Protein AF-A0A7W1S086-F1 (afdb_monomer_lite)

Radius of gyration: 61.58 Å; chains: 1; bounding box: 120×26×160 Å

Structure (mmCIF, N/CA/C/O backbone):
data_AF-A0A7W1S086-F1
#
_entry.id   AF-A0A7W1S086-F1
#
loop_
_atom_site.group_PDB
_atom_site.id
_atom_site.type_symbol
_atom_site.label_atom_id
_atom_site.label_alt_id
_atom_site.label_comp_id
_atom_site.label_asym_id
_atom_site.label_entity_id
_atom_site.label_seq_id
_atom_site.pdbx_PDB_ins_code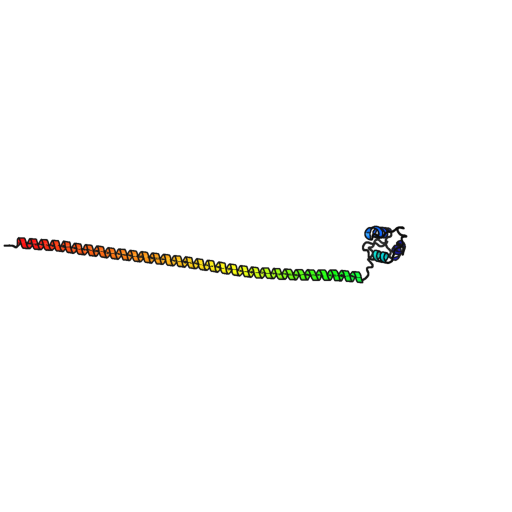
_atom_site.Cartn_x
_atom_site.Cartn_y
_atom_site.Cartn_z
_atom_site.occupancy
_atom_site.B_iso_or_equiv
_atom_site.auth_seq_id
_atom_site.auth_comp_id
_atom_site.auth_asym_id
_atom_site.auth_atom_id
_atom_site.pdbx_PDB_model_num
ATOM 1 N N . MET A 1 1 ? -48.685 -8.790 61.214 1.00 82.00 1 MET A N 1
ATOM 2 C CA . MET A 1 1 ? -48.906 -7.353 61.518 1.00 82.00 1 MET A CA 1
ATOM 3 C C . MET A 1 1 ? -49.941 -6.807 60.550 1.00 82.00 1 MET A C 1
ATOM 5 O O . MET A 1 1 ? -49.920 -7.234 59.402 1.00 82.00 1 MET A O 1
ATOM 9 N N . LYS A 1 2 ? -50.857 -5.928 60.967 1.00 87.88 2 LYS A N 1
ATOM 10 C CA . LYS A 1 2 ? -51.821 -5.326 60.023 1.00 87.88 2 LYS A CA 1
ATOM 11 C C . LYS A 1 2 ? -51.172 -4.204 59.208 1.00 87.88 2 LYS A C 1
ATOM 13 O O . LYS A 1 2 ? -50.290 -3.516 59.715 1.00 87.88 2 LYS A O 1
ATOM 18 N N . LEU A 1 3 ? -51.631 -3.975 57.976 1.00 84.19 3 LEU A N 1
ATOM 19 C CA . LEU A 1 3 ? -51.094 -2.906 57.117 1.00 84.19 3 LEU A CA 1
ATOM 20 C C . LEU A 1 3 ? -51.223 -1.512 57.764 1.00 84.19 3 LEU A C 1
ATOM 22 O O . LEU A 1 3 ? -50.289 -0.720 57.720 1.00 84.19 3 LEU A O 1
ATOM 26 N N . ILE A 1 4 ? -52.323 -1.251 58.473 1.00 85.75 4 ILE A N 1
ATOM 27 C CA . ILE A 1 4 ? -52.520 -0.011 59.241 1.00 85.75 4 ILE A CA 1
ATOM 28 C C . ILE A 1 4 ? -51.540 0.160 60.413 1.00 85.75 4 ILE A C 1
ATOM 30 O O . ILE A 1 4 ? -51.196 1.282 60.781 1.00 85.75 4 ILE A O 1
ATOM 34 N N . GLU A 1 5 ? -51.088 -0.936 61.025 1.00 86.06 5 GLU A N 1
ATOM 35 C CA . GLU A 1 5 ? -50.092 -0.891 62.103 1.00 86.06 5 GLU A CA 1
ATOM 36 C C . GLU A 1 5 ? -48.711 -0.590 61.531 1.00 86.06 5 GLU A C 1
ATOM 38 O O . GLU A 1 5 ? -47.965 0.190 62.116 1.00 86.06 5 GLU A O 1
ATOM 43 N N . LEU A 1 6 ? -48.413 -1.146 60.354 1.00 84.44 6 LEU A N 1
ATOM 44 C CA . LEU A 1 6 ? -47.196 -0.852 59.608 1.00 84.44 6 LEU A CA 1
ATOM 45 C C . LEU A 1 6 ? -47.141 0.625 59.196 1.00 84.44 6 LEU A C 1
ATOM 47 O O . LEU A 1 6 ? -46.122 1.279 59.410 1.00 84.44 6 LEU A O 1
ATOM 51 N N . ALA A 1 7 ? -48.255 1.161 58.685 1.00 84.88 7 ALA A N 1
ATOM 52 C CA . ALA A 1 7 ? -48.372 2.569 58.316 1.00 84.88 7 ALA A CA 1
ATOM 53 C C . ALA A 1 7 ? -48.065 3.494 59.500 1.00 84.88 7 ALA A C 1
ATOM 55 O O . ALA A 1 7 ? -47.265 4.415 59.389 1.00 84.88 7 ALA A O 1
ATOM 56 N N . LYS A 1 8 ? -48.633 3.194 60.673 1.00 85.75 8 LYS A N 1
ATOM 57 C CA . LYS A 1 8 ? -48.402 3.971 61.900 1.00 85.75 8 LYS A CA 1
ATOM 58 C C . LYS A 1 8 ? -46.987 3.819 62.451 1.00 85.75 8 LYS A C 1
ATOM 60 O O . LYS A 1 8 ? -46.452 4.769 63.010 1.00 85.75 8 LYS A O 1
ATOM 65 N N . GLN A 1 9 ? -46.392 2.634 62.337 1.00 85.12 9 GLN A N 1
ATOM 66 C CA . GLN A 1 9 ? -45.063 2.363 62.881 1.00 85.12 9 GLN A CA 1
ATOM 67 C C . GLN A 1 9 ? -43.950 3.061 62.092 1.00 85.12 9 GLN A C 1
ATOM 69 O O . GLN A 1 9 ? -42.964 3.493 62.688 1.00 85.12 9 GLN A O 1
ATOM 74 N N . TYR A 1 10 ? -44.102 3.159 60.772 1.00 81.62 10 TYR A N 1
ATOM 75 C CA . TYR A 1 10 ? -43.102 3.736 59.870 1.00 81.62 10 TYR A CA 1
ATOM 76 C C . TYR A 1 10 ? -43.501 5.107 59.314 1.00 81.62 10 TYR A C 1
ATOM 78 O O . TYR A 1 10 ? -42.818 5.618 58.432 1.00 81.62 10 TYR A O 1
ATOM 86 N N . ASP A 1 11 ? -44.572 5.693 59.857 1.00 85.06 11 ASP A N 1
ATOM 87 C CA . ASP A 1 11 ? -45.132 6.984 59.448 1.00 85.06 11 ASP A CA 1
ATOM 88 C C . ASP A 1 11 ? -45.426 7.063 57.941 1.00 85.06 11 ASP A C 1
ATOM 90 O O . ASP A 1 11 ? -45.148 8.069 57.302 1.00 85.06 11 ASP A O 1
ATOM 94 N N . LEU A 1 12 ? -45.952 5.982 57.360 1.00 85.56 12 LEU A N 1
ATOM 95 C CA . LEU A 1 12 ? -46.244 5.877 55.927 1.00 85.56 12 LEU A CA 1
ATOM 96 C C . LEU A 1 12 ? -47.626 6.443 55.605 1.00 85.56 12 LEU A C 1
ATOM 98 O O . LEU A 1 12 ? -48.571 6.275 56.382 1.00 85.56 12 LEU A O 1
ATOM 102 N N . GLU A 1 13 ? -47.758 7.049 54.428 1.00 86.00 13 GLU A N 1
ATOM 103 C CA . GLU A 1 13 ? -49.037 7.543 53.935 1.00 86.00 13 GLU A CA 1
ATOM 104 C C . GLU A 1 13 ? -50.010 6.376 53.660 1.00 86.00 13 GLU A C 1
ATOM 106 O O . GLU A 1 13 ? -49.697 5.493 52.860 1.00 86.00 13 GLU A O 1
ATOM 111 N N . PRO A 1 14 ? -51.189 6.332 54.312 1.00 83.62 14 PRO A N 1
ATOM 112 C CA . PRO A 1 14 ? -52.083 5.176 54.257 1.00 83.62 14 PRO A CA 1
ATOM 113 C C . PRO A 1 14 ? -52.620 4.856 52.852 1.00 83.62 14 PRO A C 1
ATOM 115 O O . PRO A 1 14 ? -52.671 3.687 52.468 1.00 83.62 14 PRO A O 1
ATOM 118 N N . ASP A 1 15 ? -53.023 5.875 52.096 1.00 83.69 15 ASP A N 1
ATOM 119 C CA . ASP A 1 15 ? -53.667 5.684 50.793 1.00 83.69 15 ASP A CA 1
ATOM 120 C C . ASP A 1 15 ? -52.650 5.243 49.731 1.00 83.69 15 ASP A C 1
ATOM 122 O O . ASP A 1 15 ? -52.875 4.244 49.047 1.00 83.69 15 ASP A O 1
ATOM 126 N N . LEU A 1 16 ? -51.479 5.889 49.698 1.00 84.06 16 LEU A N 1
ATOM 127 C CA . LEU A 1 16 ? -50.363 5.499 48.834 1.00 84.06 16 LEU A CA 1
ATOM 128 C C . LEU A 1 16 ? -49.816 4.113 49.197 1.00 84.06 16 LEU A C 1
ATOM 130 O O . LEU A 1 16 ? -49.542 3.294 48.324 1.00 84.06 16 LEU A O 1
ATOM 134 N N . LEU A 1 17 ? -49.691 3.807 50.493 1.00 84.50 17 LEU A N 1
ATOM 135 C CA . LEU A 1 17 ? -49.252 2.489 50.943 1.00 84.50 17 LEU A CA 1
ATOM 136 C C . LEU A 1 17 ? -50.187 1.388 50.434 1.00 84.50 17 LEU A C 1
ATOM 138 O O . LEU A 1 17 ? -49.717 0.313 50.075 1.00 84.50 17 LEU A O 1
ATOM 142 N N . ARG A 1 18 ? -51.499 1.626 50.397 1.00 86.12 18 ARG A N 1
ATOM 143 C CA . ARG A 1 18 ? -52.446 0.647 49.860 1.00 86.12 18 ARG A CA 1
ATOM 144 C C . ARG A 1 18 ? -52.247 0.430 48.359 1.00 86.12 18 ARG A C 1
ATOM 146 O O . ARG A 1 18 ? -52.206 -0.725 47.939 1.00 86.12 18 ARG A O 1
ATOM 153 N N . GLU A 1 19 ? -52.106 1.512 47.599 1.00 85.38 19 GLU A N 1
ATOM 154 C CA . GLU A 1 19 ? -51.877 1.486 46.148 1.00 85.38 19 GLU A CA 1
ATOM 155 C C . GLU A 1 19 ? -50.591 0.720 45.810 1.00 85.38 19 GLU A C 1
ATOM 157 O O . GLU A 1 19 ? -50.638 -0.305 45.139 1.00 85.38 19 GLU A O 1
ATOM 162 N N . VAL A 1 20 ? -49.457 1.105 46.400 1.00 84.00 20 VAL A N 1
ATOM 163 C CA . VAL A 1 20 ? -48.156 0.449 46.165 1.00 84.00 20 VAL A CA 1
ATOM 164 C C . VAL A 1 20 ? -48.178 -1.033 46.581 1.00 84.00 20 VAL A C 1
ATOM 166 O O . VAL A 1 20 ? -47.527 -1.887 45.975 1.00 84.00 20 VAL A O 1
ATOM 169 N N . VAL A 1 21 ? -48.935 -1.393 47.621 1.00 84.88 21 VAL A N 1
ATOM 170 C CA . VAL A 1 21 ? -49.025 -2.785 48.091 1.00 84.88 21 VAL A CA 1
ATOM 171 C C . VAL A 1 21 ? -49.880 -3.658 47.165 1.00 84.88 21 VAL A C 1
ATOM 173 O O . VAL A 1 21 ? -49.485 -4.799 46.893 1.00 84.88 21 VAL A O 1
ATOM 176 N N . GLU A 1 22 ? -51.021 -3.156 46.686 1.00 84.81 22 GLU A N 1
ATOM 177 C CA . GLU A 1 22 ? -51.916 -3.887 45.777 1.00 84.81 22 GLU A CA 1
ATOM 178 C C . GLU A 1 22 ? -51.381 -3.900 44.335 1.00 84.81 22 GLU A C 1
ATOM 180 O O . GLU A 1 22 ? -51.332 -4.973 43.729 1.00 84.81 22 GLU A O 1
ATOM 185 N N . ASP A 1 23 ? -50.916 -2.761 43.819 1.00 84.00 23 ASP A N 1
ATOM 186 C CA . ASP A 1 23 ? -50.570 -2.586 42.406 1.00 84.00 23 ASP A CA 1
ATOM 187 C C . ASP A 1 23 ? -49.096 -2.915 42.119 1.00 84.00 23 ASP A C 1
ATOM 189 O O . ASP A 1 23 ? -48.810 -3.806 41.312 1.00 84.00 23 ASP A O 1
ATOM 193 N N . ASP A 1 24 ? -48.143 -2.293 42.825 1.00 81.75 24 ASP A N 1
ATOM 194 C CA . ASP A 1 24 ? -46.707 -2.483 42.545 1.00 81.75 24 ASP A CA 1
ATOM 195 C C . ASP A 1 24 ? -46.149 -3.788 43.128 1.00 81.75 24 ASP A C 1
ATOM 197 O O . ASP A 1 24 ? -45.326 -4.482 42.517 1.00 81.75 24 ASP A O 1
ATOM 201 N N . LEU A 1 25 ? -46.580 -4.150 44.339 1.00 82.00 25 LEU A N 1
ATOM 202 C CA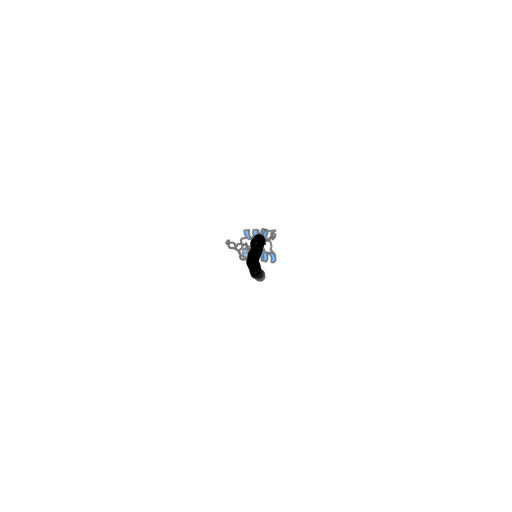 . LEU A 1 25 ? -46.104 -5.352 45.027 1.00 82.00 25 LEU A CA 1
ATOM 203 C C . LEU A 1 25 ? -46.986 -6.579 44.778 1.00 82.00 25 LEU A C 1
ATOM 205 O O . LEU A 1 25 ? -46.551 -7.701 45.087 1.00 82.00 25 LEU A O 1
ATOM 209 N N . SER A 1 26 ? -48.173 -6.381 44.190 1.00 85.62 26 SER A N 1
ATOM 210 C CA . SER A 1 26 ? -49.163 -7.423 43.892 1.00 85.62 26 SER A CA 1
ATOM 211 C C . SER A 1 26 ? -49.504 -8.283 45.115 1.00 85.62 26 SER A C 1
ATOM 213 O O . SER A 1 26 ? -49.637 -9.509 45.024 1.00 85.62 26 SER A O 1
ATOM 215 N N . ILE A 1 27 ? -49.577 -7.662 46.297 1.00 83.81 27 ILE A N 1
ATOM 216 C CA . ILE A 1 27 ? -49.925 -8.331 47.550 1.00 83.81 27 ILE A CA 1
ATOM 217 C C . ILE A 1 27 ? -51.442 -8.206 47.745 1.00 83.81 27 ILE A C 1
ATOM 219 O O . ILE A 1 27 ? -51.945 -7.098 47.905 1.00 83.81 27 ILE A O 1
ATOM 223 N N . PRO A 1 28 ? -52.198 -9.318 47.777 1.00 81.94 28 PRO A N 1
ATOM 224 C CA . PRO A 1 28 ? -53.646 -9.249 47.927 1.00 81.94 28 PRO A CA 1
ATOM 225 C C . PRO A 1 28 ? -54.033 -8.741 49.323 1.00 81.94 28 PRO A C 1
ATOM 227 O O . PRO A 1 28 ? -53.638 -9.334 50.332 1.00 81.94 28 PRO A O 1
ATOM 230 N N . LEU A 1 29 ? -54.852 -7.686 49.373 1.00 83.50 29 LEU A N 1
ATOM 231 C CA . LEU A 1 29 ? -55.387 -7.086 50.601 1.00 83.50 29 LEU A CA 1
ATOM 232 C C . LEU A 1 29 ? -56.897 -7.364 50.752 1.00 83.50 29 LEU A C 1
ATOM 234 O O . LEU A 1 29 ? -57.727 -6.489 50.502 1.00 83.50 29 LEU A O 1
ATOM 238 N N . PRO A 1 30 ? -57.305 -8.567 51.203 1.00 80.75 30 PRO A N 1
ATOM 239 C CA . PRO A 1 30 ? -58.717 -8.964 51.268 1.00 80.75 30 PRO A CA 1
ATOM 240 C C . PRO A 1 30 ? -59.569 -8.121 52.231 1.00 80.75 30 PRO A C 1
ATOM 242 O O . PRO A 1 30 ? -60.794 -8.148 52.146 1.00 80.75 30 PRO A O 1
ATOM 245 N N . LYS A 1 31 ? -58.943 -7.394 53.164 1.00 83.38 31 LYS A N 1
ATOM 246 C CA . LYS A 1 31 ? -59.597 -6.483 54.119 1.00 83.38 31 LYS A CA 1
ATOM 247 C C . LYS A 1 31 ? -59.052 -5.050 54.011 1.00 83.38 31 LYS A C 1
ATOM 249 O O . LYS A 1 31 ? -59.121 -4.290 54.976 1.00 83.38 31 LYS A O 1
ATOM 254 N N . GLY A 1 32 ? -58.439 -4.693 52.877 1.00 84.44 32 GLY A N 1
ATOM 255 C CA . GLY A 1 32 ? -57.760 -3.405 52.700 1.00 84.44 32 GLY A CA 1
ATOM 256 C C . GLY A 1 32 ? -56.689 -3.174 53.772 1.00 84.44 32 GLY A C 1
ATOM 257 O O . GLY A 1 32 ? -55.882 -4.064 54.050 1.00 84.44 32 GLY A O 1
ATOM 258 N N . MET A 1 33 ? -56.728 -2.015 54.435 1.00 80.00 33 MET A N 1
ATOM 259 C CA . MET A 1 33 ? -55.765 -1.605 55.473 1.00 80.00 33 MET A CA 1
ATOM 260 C C . MET A 1 33 ? -55.784 -2.458 56.748 1.00 80.00 33 MET A C 1
ATOM 262 O O . MET A 1 33 ? -54.829 -2.443 57.527 1.00 80.00 33 MET A O 1
ATOM 266 N N . GLU A 1 34 ? -56.840 -3.242 56.962 1.00 83.75 34 GLU A N 1
ATOM 267 C CA . GLU A 1 34 ? -56.927 -4.178 58.086 1.00 83.75 34 GLU A CA 1
ATOM 268 C C . GLU A 1 34 ? -56.402 -5.579 57.751 1.00 83.75 34 GLU A C 1
ATOM 270 O O . GLU A 1 34 ? -56.4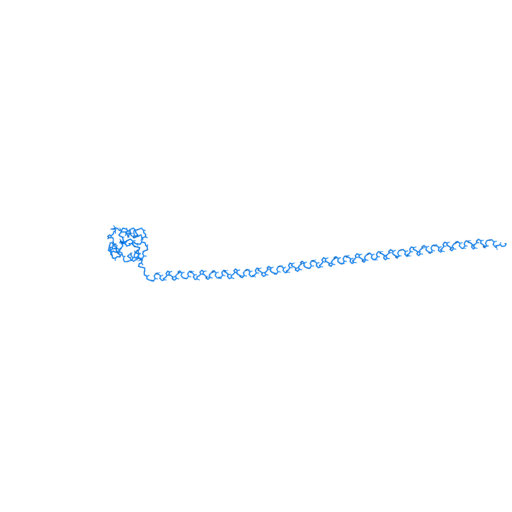58 -6.480 58.593 1.00 83.75 34 GLU A O 1
ATOM 275 N N . SER A 1 35 ? -55.894 -5.784 56.533 1.00 85.56 35 SER A N 1
ATOM 276 C CA . SER A 1 35 ? -55.335 -7.069 56.119 1.00 85.56 35 SER A CA 1
ATOM 277 C C . SER A 1 35 ? -54.095 -7.411 56.942 1.00 85.56 35 SER A C 1
ATOM 279 O O . SER A 1 35 ? -53.220 -6.572 57.174 1.00 85.56 35 SER A O 1
ATOM 281 N N . GLU A 1 36 ? -54.015 -8.666 57.376 1.00 86.19 36 GLU A N 1
ATOM 282 C CA . GLU A 1 36 ? -52.837 -9.194 58.052 1.00 86.19 36 GLU A CA 1
ATOM 283 C C . GLU A 1 36 ? -51.741 -9.510 57.035 1.00 86.19 36 GLU A C 1
ATOM 285 O O . GLU A 1 36 ? -51.943 -10.266 56.085 1.00 86.19 36 GLU A O 1
ATOM 290 N N . LEU A 1 37 ? -50.564 -8.941 57.269 1.00 84.75 37 LEU A N 1
ATOM 291 C CA . LEU A 1 37 ? -49.364 -9.156 56.479 1.00 84.75 37 LEU A CA 1
ATOM 292 C C . LEU A 1 37 ? -48.453 -10.171 57.166 1.00 84.75 37 LEU A C 1
ATOM 294 O O . LEU A 1 37 ? -48.256 -10.132 58.389 1.00 84.75 37 LEU A O 1
ATOM 298 N N . LYS A 1 38 ? -47.854 -11.038 56.347 1.00 86.88 38 LYS A N 1
ATOM 299 C CA . LYS A 1 38 ? -46.754 -11.929 56.735 1.00 86.88 38 LYS A CA 1
ATOM 300 C C . LYS A 1 38 ? -45.446 -11.144 56.814 1.00 86.88 38 LYS A C 1
ATOM 302 O O . LYS A 1 38 ? -45.243 -10.205 56.050 1.00 86.88 38 LYS A O 1
ATOM 307 N N . ASP A 1 39 ? -44.503 -11.592 57.634 1.00 79.19 39 ASP A N 1
ATOM 308 C CA . ASP A 1 39 ? -43.219 -10.898 57.828 1.00 79.19 39 ASP A CA 1
ATOM 309 C C . ASP A 1 39 ? -42.423 -10.708 56.523 1.00 79.19 39 ASP A C 1
ATOM 311 O O . ASP A 1 39 ? -41.812 -9.666 56.306 1.00 79.19 39 ASP A O 1
ATOM 315 N N . VAL A 1 40 ? -42.502 -11.670 55.596 1.00 81.06 40 VAL A N 1
ATOM 316 C CA . VAL A 1 40 ? -41.886 -11.566 54.258 1.00 81.06 40 VAL A CA 1
ATOM 317 C C . VAL A 1 40 ? -42.527 -10.451 53.421 1.00 81.06 40 VAL A C 1
ATOM 319 O O . VAL A 1 40 ? -41.837 -9.763 52.672 1.00 81.06 40 VAL A O 1
ATOM 322 N N . GLN A 1 41 ? -43.842 -10.250 53.550 1.00 82.12 41 GLN A N 1
ATOM 323 C CA . GLN A 1 41 ? -44.557 -9.161 52.879 1.00 82.12 41 GLN A CA 1
ATOM 324 C C . GLN A 1 41 ? -44.174 -7.820 53.500 1.00 82.12 41 GLN A C 1
ATOM 326 O O . GLN A 1 41 ? -43.859 -6.897 52.764 1.00 82.12 41 GLN A O 1
ATOM 331 N N . VAL A 1 42 ? -44.095 -7.739 54.830 1.00 81.62 42 VAL A N 1
ATOM 332 C CA . VAL A 1 42 ? -43.632 -6.535 55.538 1.00 81.62 42 VAL A CA 1
ATOM 333 C C . VAL A 1 42 ? -42.219 -6.143 55.098 1.00 81.62 42 VAL A C 1
ATOM 335 O O . VAL A 1 42 ? -41.987 -4.992 54.745 1.00 81.62 42 VAL A O 1
ATOM 338 N N . GLN A 1 43 ? -41.285 -7.094 55.028 1.00 80.06 43 GLN A N 1
ATOM 339 C CA . GLN A 1 43 ? -39.928 -6.826 54.536 1.00 80.06 43 GLN A CA 1
ATOM 340 C C . GLN A 1 43 ? -39.910 -6.365 53.077 1.00 80.06 43 GLN A C 1
ATOM 342 O O . GLN A 1 43 ? -39.134 -5.482 52.724 1.00 80.06 43 GLN A O 1
ATOM 347 N N . ARG A 1 44 ? -40.767 -6.942 52.228 1.00 80.06 44 ARG A N 1
ATOM 348 C CA . ARG A 1 44 ? -40.877 -6.553 50.818 1.00 80.06 44 ARG A CA 1
ATOM 349 C C . ARG A 1 44 ? -41.445 -5.141 50.655 1.00 80.06 44 ARG A C 1
ATOM 351 O O . ARG A 1 44 ? -40.949 -4.404 49.814 1.00 80.06 44 ARG A O 1
ATOM 358 N N . ILE A 1 45 ? -42.422 -4.767 51.480 1.00 82.94 45 ILE A N 1
ATOM 359 C CA . ILE A 1 45 ? -43.010 -3.421 51.527 1.00 82.94 45 ILE A CA 1
ATOM 360 C C . ILE A 1 45 ? -41.968 -2.404 51.985 1.00 82.94 45 ILE A C 1
ATOM 362 O O . ILE A 1 45 ? -41.736 -1.411 51.309 1.00 82.94 45 ILE A O 1
ATOM 366 N N . LEU A 1 46 ? -41.268 -2.690 53.085 1.00 82.06 46 LEU A N 1
ATOM 367 C CA . LEU A 1 46 ? -40.233 -1.800 53.612 1.00 82.06 46 LEU A CA 1
ATOM 368 C C . LEU A 1 46 ? -39.009 -1.694 52.691 1.00 82.06 46 LEU A C 1
ATOM 370 O O . LEU A 1 46 ? -38.270 -0.723 52.787 1.00 82.06 46 LEU A O 1
ATOM 374 N N . ALA A 1 47 ? -38.774 -2.671 51.814 1.00 78.38 47 ALA A N 1
ATOM 375 C CA . ALA A 1 47 ? -37.722 -2.633 50.799 1.00 78.38 47 ALA A CA 1
ATOM 376 C C . ALA A 1 47 ? -38.167 -1.994 49.470 1.00 78.38 47 ALA A C 1
ATOM 378 O O . ALA A 1 47 ? -37.338 -1.878 48.565 1.00 78.38 47 ALA A O 1
ATOM 379 N N . CYS A 1 48 ? -39.441 -1.608 49.338 1.00 78.75 48 CYS A N 1
ATOM 380 C CA . CYS A 1 48 ? -39.964 -0.955 48.145 1.00 78.75 48 CYS A CA 1
ATOM 381 C C . CYS A 1 48 ? -39.571 0.523 48.128 1.00 78.75 48 CYS A C 1
ATOM 383 O O . CYS A 1 48 ? -39.678 1.216 49.139 1.00 78.75 48 CYS A O 1
ATOM 385 N N . ASP A 1 49 ? -39.108 0.981 46.968 1.00 67.69 49 ASP A N 1
ATOM 386 C CA . ASP A 1 49 ? -38.847 2.390 46.684 1.00 67.69 49 ASP A CA 1
ATOM 387 C C . ASP A 1 49 ? -40.125 2.993 46.088 1.00 67.69 49 ASP A C 1
ATOM 389 O O . ASP A 1 49 ? -40.763 2.332 45.270 1.00 67.69 49 ASP A O 1
ATOM 393 N N . GLY A 1 50 ? -40.527 4.190 46.522 1.00 72.31 50 GLY A N 1
ATOM 394 C CA . GLY A 1 50 ? -41.792 4.821 46.098 1.00 72.31 50 GLY A CA 1
ATOM 395 C C . GLY A 1 50 ? -42.888 4.920 47.165 1.00 72.31 50 GLY A C 1
ATOM 396 O O . GLY A 1 50 ? -43.991 5.353 46.860 1.00 72.31 50 GLY A O 1
ATOM 397 N N . LEU A 1 51 ? -42.600 4.556 48.418 1.00 81.38 51 LEU A N 1
ATOM 398 C CA . LEU A 1 51 ? -43.467 4.916 49.542 1.00 81.38 51 LEU A CA 1
ATOM 399 C C . LEU A 1 51 ? -43.184 6.357 49.989 1.00 81.38 51 LEU A C 1
ATOM 401 O O . LEU A 1 51 ? -42.045 6.820 49.919 1.00 81.38 51 LEU A O 1
ATOM 405 N N . GLU A 1 52 ? -44.197 7.042 50.509 1.00 83.38 52 GLU A N 1
ATOM 406 C CA . GLU A 1 52 ? -44.074 8.373 51.109 1.00 83.38 52 GLU A CA 1
ATOM 407 C C . GLU A 1 52 ? -44.511 8.338 52.573 1.00 83.38 52 GLU A C 1
ATOM 409 O O . GLU A 1 52 ? -45.295 7.484 53.003 1.00 83.38 52 GLU A O 1
ATOM 414 N N . THR A 1 53 ? -43.942 9.237 53.369 1.00 81.31 53 THR A N 1
ATOM 415 C CA . THR A 1 53 ? -44.351 9.450 54.751 1.00 81.31 53 THR A CA 1
ATOM 416 C C . THR A 1 53 ? -45.636 10.269 54.805 1.00 81.31 53 THR A C 1
ATOM 418 O O . THR A 1 53 ? -45.957 10.987 53.865 1.00 81.31 53 THR A O 1
ATOM 421 N N . SER A 1 54 ? -46.338 10.270 55.940 1.00 77.12 54 SER A N 1
ATOM 422 C CA . SER A 1 54 ? -47.536 11.108 56.157 1.00 77.12 54 SER A CA 1
ATOM 423 C C . SER A 1 54 ? -47.287 12.623 55.987 1.00 77.12 54 SER A C 1
ATOM 425 O O . SER A 1 54 ? -48.219 13.421 55.909 1.00 77.12 54 SER A O 1
ATOM 427 N N . SER A 1 55 ? -46.013 13.017 55.926 1.00 74.94 55 SER A N 1
ATOM 428 C CA . SER A 1 55 ? -45.506 14.367 55.674 1.00 74.94 55 SER A CA 1
ATOM 429 C C . SER A 1 55 ? -45.163 14.647 54.199 1.00 74.94 55 SER A C 1
ATOM 431 O O . SER A 1 55 ? -44.680 15.740 53.900 1.00 74.94 55 SER A O 1
ATOM 433 N N . GLY A 1 56 ? -45.392 13.690 53.291 1.00 72.94 56 GLY A N 1
ATOM 434 C CA . GLY A 1 56 ? -45.088 13.790 51.857 1.00 72.94 56 GLY A CA 1
ATOM 435 C C . GLY A 1 56 ? -43.596 13.674 51.523 1.00 72.94 56 GLY A C 1
ATOM 436 O O . GLY A 1 56 ? -43.147 14.152 50.483 1.00 72.94 56 GLY A O 1
ATOM 437 N N . ALA A 1 57 ? -42.782 13.115 52.427 1.00 78.25 57 ALA A N 1
ATOM 438 C CA . ALA A 1 57 ? -41.366 12.871 52.168 1.00 78.25 57 ALA A CA 1
ATOM 439 C C . ALA A 1 57 ? -41.153 11.428 51.701 1.00 78.25 57 ALA A C 1
ATOM 441 O O . ALA A 1 57 ? -41.744 10.500 52.242 1.00 78.25 57 ALA A O 1
ATOM 442 N N . ALA A 1 58 ? -40.256 11.215 50.739 1.00 80.06 58 ALA A N 1
ATOM 443 C CA . ALA A 1 58 ? -39.953 9.870 50.255 1.00 80.06 58 ALA A CA 1
ATOM 444 C C . ALA A 1 58 ? -39.425 8.969 51.390 1.00 80.06 58 ALA A C 1
ATOM 446 O O . ALA A 1 58 ? -38.414 9.273 52.041 1.00 80.06 58 ALA A O 1
ATOM 447 N N . PHE A 1 59 ? -40.097 7.842 51.610 1.00 79.38 59 PHE A N 1
ATOM 448 C CA . PHE A 1 59 ? -39.677 6.808 52.541 1.00 79.38 59 PHE A CA 1
ATOM 449 C C . PHE A 1 59 ? -38.384 6.164 52.041 1.00 79.38 59 PHE A C 1
ATOM 451 O O . PHE A 1 59 ? -38.254 5.803 50.873 1.00 79.38 59 PHE A O 1
ATOM 458 N N . LYS A 1 60 ? -37.401 6.001 52.931 1.00 74.31 60 LYS A N 1
ATOM 459 C CA . LYS A 1 60 ? -36.135 5.347 52.585 1.00 74.31 60 LYS A CA 1
ATOM 460 C C . LYS A 1 60 ? -36.276 3.833 52.743 1.00 74.31 60 LYS A C 1
ATOM 462 O O . LYS A 1 60 ? -36.452 3.386 53.878 1.00 74.31 60 LYS A O 1
ATOM 467 N N . PRO A 1 61 ? -36.102 3.044 51.668 1.00 77.94 61 PRO A N 1
ATOM 468 C CA . PRO A 1 61 ? -36.242 1.599 51.741 1.00 77.94 61 PRO A CA 1
ATOM 469 C C . PRO A 1 61 ? -35.290 0.976 52.769 1.00 77.94 61 PRO A C 1
ATOM 471 O O . PRO A 1 61 ? -34.071 1.178 52.731 1.00 77.94 61 PRO A O 1
ATOM 474 N N . ILE A 1 62 ? -35.832 0.167 53.676 1.00 73.81 62 ILE A N 1
ATOM 475 C CA . ILE A 1 62 ? -35.087 -0.592 54.683 1.00 73.81 62 ILE A CA 1
ATOM 476 C C . ILE A 1 62 ? -34.642 -1.909 54.041 1.00 73.81 62 ILE A C 1
ATOM 478 O O . ILE A 1 62 ? -35.163 -2.991 54.309 1.00 73.81 62 ILE A O 1
ATOM 482 N N . ILE A 1 63 ? -33.672 -1.809 53.135 1.00 66.44 63 ILE A N 1
ATOM 483 C CA . ILE A 1 63 ? -33.089 -2.969 52.458 1.00 66.44 63 ILE A CA 1
ATOM 484 C C . ILE A 1 63 ? -32.038 -3.599 53.379 1.00 66.44 63 ILE A C 1
ATOM 486 O O . ILE A 1 63 ? -31.151 -2.915 53.899 1.00 66.44 63 ILE A O 1
ATOM 490 N N . ALA A 1 64 ? -32.096 -4.922 53.553 1.00 65.94 64 ALA A N 1
ATOM 491 C CA . ALA A 1 64 ? -31.051 -5.668 54.248 1.00 65.94 64 ALA A CA 1
ATOM 492 C C . ALA A 1 64 ? -29.682 -5.380 53.601 1.00 65.94 64 ALA A C 1
ATOM 494 O O . ALA A 1 64 ? -29.518 -5.520 52.386 1.00 65.94 64 ALA A O 1
ATOM 495 N N . LYS A 1 65 ? -28.689 -4.980 54.409 1.00 61.22 65 LYS A N 1
ATOM 496 C CA . LYS A 1 65 ? -27.360 -4.527 53.943 1.00 61.22 65 LYS A CA 1
ATOM 497 C C . LYS A 1 65 ? -26.697 -5.492 52.946 1.00 61.22 65 LYS A C 1
ATOM 499 O O . LYS A 1 65 ? -26.021 -5.049 52.022 1.00 61.22 65 LYS A O 1
ATOM 504 N N . GLU A 1 66 ? -26.967 -6.788 53.077 1.00 60.91 66 GLU A N 1
ATOM 505 C CA . GLU A 1 66 ? -26.465 -7.847 52.194 1.00 60.91 66 GLU A CA 1
ATOM 506 C C . GLU A 1 66 ? -26.934 -7.714 50.733 1.00 60.91 66 GLU A C 1
ATOM 508 O O . GLU A 1 66 ? -26.169 -7.981 49.804 1.00 60.91 66 GLU A O 1
ATOM 513 N N . PHE A 1 67 ? -28.168 -7.257 50.495 1.00 63.34 67 PHE A N 1
ATOM 514 C CA . PHE A 1 67 ? -28.691 -7.067 49.138 1.00 63.34 67 PHE A CA 1
ATOM 515 C C . PHE A 1 67 ? -28.082 -5.840 48.452 1.00 63.34 67 PHE A C 1
ATOM 517 O O . PHE A 1 67 ? -27.757 -5.896 47.261 1.00 63.34 67 PHE A O 1
ATOM 524 N N . VAL A 1 68 ? -27.853 -4.760 49.206 1.00 63.78 68 VAL A N 1
ATOM 525 C CA . VAL A 1 68 ? -27.175 -3.553 48.707 1.00 63.78 68 VAL A CA 1
ATOM 526 C C . VAL A 1 68 ? -25.729 -3.875 48.327 1.00 63.78 68 VAL A C 1
ATOM 528 O O . VAL A 1 68 ? -25.289 -3.533 47.227 1.00 63.78 68 VAL A O 1
ATOM 531 N N . GLU A 1 69 ? -25.007 -4.604 49.182 1.00 65.12 69 GLU A N 1
ATOM 532 C CA . GLU A 1 69 ? -23.634 -5.026 48.894 1.00 65.12 69 GLU A CA 1
ATOM 533 C C . GLU A 1 69 ? -23.554 -5.944 47.670 1.00 65.12 69 GLU A C 1
ATOM 535 O O . GLU A 1 69 ? -22.700 -5.750 46.801 1.00 65.12 69 GLU A O 1
ATOM 540 N N . LYS A 1 70 ? -24.464 -6.919 47.546 1.00 69.19 70 LYS A N 1
ATOM 541 C CA . LYS A 1 70 ? -24.501 -7.829 46.393 1.00 69.19 70 LYS A CA 1
ATOM 542 C C . LYS A 1 70 ? -24.761 -7.076 45.086 1.00 69.19 70 LYS A C 1
ATOM 544 O O . LYS A 1 70 ? -24.090 -7.338 44.084 1.00 69.19 70 LYS A O 1
ATOM 549 N N . HIS A 1 71 ? -25.683 -6.113 45.089 1.00 69.12 71 HIS A N 1
ATOM 550 C CA . HIS A 1 71 ? -25.981 -5.303 43.909 1.00 69.12 71 HIS A CA 1
ATOM 551 C C . HIS A 1 71 ? -24.818 -4.369 43.530 1.00 69.12 71 HIS A C 1
ATOM 553 O O . HIS A 1 71 ? -24.474 -4.252 42.350 1.00 69.12 71 HIS A O 1
ATOM 559 N N . GLN A 1 72 ? -24.146 -3.759 44.513 1.00 70.19 72 GLN A N 1
ATOM 560 C CA . GLN A 1 72 ? -22.958 -2.935 44.266 1.00 70.19 72 GLN A CA 1
ATOM 561 C C . GLN A 1 72 ? -21.777 -3.758 43.739 1.00 70.19 72 GLN A C 1
ATOM 563 O O . GLN A 1 72 ? -21.143 -3.354 42.761 1.00 70.19 72 GLN A O 1
ATOM 568 N N . ARG A 1 73 ? -21.520 -4.945 44.305 1.00 69.00 73 ARG A N 1
ATOM 569 C CA . ARG A 1 73 ? -20.486 -5.867 43.804 1.00 69.00 73 ARG A CA 1
ATOM 570 C C . ARG A 1 73 ? -20.775 -6.313 42.369 1.00 69.00 73 ARG A C 1
ATOM 572 O O . ARG A 1 73 ? -19.862 -6.322 41.546 1.00 69.00 73 ARG A O 1
ATOM 579 N N . ALA A 1 74 ? -22.034 -6.601 42.032 1.00 71.31 74 ALA A N 1
ATOM 580 C CA . ALA A 1 74 ? -22.432 -6.944 40.665 1.00 71.31 74 ALA A CA 1
ATOM 581 C C . ALA A 1 74 ? -22.214 -5.778 39.679 1.00 71.31 74 ALA A C 1
ATOM 583 O O . ALA A 1 74 ? -21.663 -5.981 38.593 1.00 71.31 74 ALA A O 1
ATOM 584 N N . LYS A 1 75 ? -22.573 -4.544 40.065 1.00 70.50 75 LYS A N 1
ATOM 585 C CA . LYS A 1 75 ? -22.310 -3.337 39.259 1.00 70.50 75 LYS A CA 1
ATOM 586 C C . LYS A 1 75 ? -20.809 -3.097 39.060 1.00 70.50 75 LYS A C 1
ATOM 588 O O . LYS A 1 75 ? -20.379 -2.833 37.936 1.00 70.50 75 LYS A O 1
ATOM 593 N N . ALA A 1 76 ? -20.006 -3.243 40.113 1.00 69.81 76 ALA A N 1
ATOM 594 C CA . ALA A 1 76 ? -18.553 -3.097 40.043 1.00 69.81 76 ALA A CA 1
ATOM 595 C C . ALA A 1 76 ? -17.906 -4.163 39.140 1.00 69.81 76 ALA A C 1
ATOM 597 O O . ALA A 1 76 ? -17.071 -3.833 38.296 1.00 69.81 76 ALA A O 1
ATOM 598 N N . ALA A 1 77 ? -18.340 -5.424 39.246 1.00 77.12 77 ALA A N 1
ATOM 599 C CA . ALA A 1 77 ? -17.861 -6.513 38.398 1.00 77.12 77 AL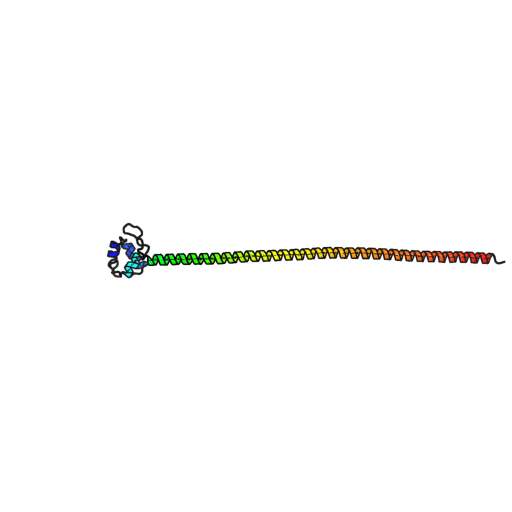A A CA 1
ATOM 600 C C . ALA A 1 77 ? -18.200 -6.286 36.916 1.00 77.12 77 ALA A C 1
ATOM 602 O O . ALA A 1 77 ? -17.333 -6.463 36.057 1.00 77.12 77 ALA A O 1
ATOM 603 N N . LYS A 1 78 ? -19.422 -5.822 36.610 1.00 74.69 78 LYS A N 1
ATOM 604 C CA . LYS A 1 78 ? -19.843 -5.497 35.238 1.00 74.69 78 LYS A CA 1
ATOM 605 C C . LYS A 1 78 ? -18.993 -4.369 34.645 1.00 74.69 78 LYS A C 1
ATOM 607 O O . LYS A 1 78 ? -18.450 -4.530 33.555 1.00 74.69 78 LYS A O 1
ATOM 612 N N . LYS A 1 79 ? -18.773 -3.287 35.402 1.00 77.12 79 LYS A N 1
ATOM 613 C CA . LYS A 1 79 ? -17.913 -2.164 34.986 1.00 77.12 79 LYS A CA 1
ATOM 614 C C . LYS A 1 79 ? -16.453 -2.594 34.774 1.00 77.12 79 LYS A C 1
ATOM 616 O O . LYS A 1 79 ? -15.810 -2.172 33.812 1.00 77.12 79 LYS A O 1
ATOM 621 N N . GLY A 1 80 ? -15.933 -3.470 35.636 1.00 75.44 80 GLY A N 1
ATOM 622 C CA . GLY A 1 80 ? -14.589 -4.045 35.509 1.00 75.44 80 GLY A CA 1
ATOM 623 C C . GLY A 1 80 ? -14.432 -5.021 34.333 1.00 75.44 80 GLY A C 1
ATOM 624 O O . GLY A 1 80 ? -13.338 -5.171 33.789 1.00 75.44 80 GLY A O 1
ATOM 625 N N . ALA A 1 81 ? -15.501 -5.709 33.929 1.00 77.06 81 ALA A N 1
ATOM 626 C CA . ALA A 1 81 ? -15.504 -6.563 32.742 1.00 77.06 81 ALA A CA 1
ATOM 627 C C . ALA A 1 81 ? -15.571 -5.733 31.449 1.00 77.06 81 ALA A C 1
ATOM 629 O O . ALA A 1 81 ? -14.857 -6.024 30.491 1.00 77.06 81 ALA A O 1
ATOM 630 N N . GLU A 1 82 ? -16.378 -4.672 31.436 1.00 73.44 82 GLU A N 1
ATOM 631 C CA . GLU A 1 82 ? -16.543 -3.784 30.282 1.00 73.44 82 GLU A CA 1
ATOM 632 C C . GLU A 1 82 ? -15.262 -2.999 29.966 1.00 73.44 82 GLU A C 1
ATOM 634 O O . GLU A 1 82 ? -14.810 -2.967 28.824 1.00 73.44 82 GLU A O 1
ATOM 639 N N . THR A 1 83 ? -14.597 -2.465 30.993 1.00 72.12 83 THR A N 1
ATOM 640 C CA . THR A 1 83 ? -13.293 -1.794 30.840 1.00 72.12 83 THR A CA 1
ATOM 641 C C . THR A 1 83 ? -12.197 -2.735 30.344 1.00 72.12 83 THR A C 1
ATOM 643 O O . THR A 1 83 ? -11.359 -2.323 29.544 1.00 72.12 83 THR A O 1
ATOM 646 N N . ARG A 1 84 ? -12.204 -4.008 30.763 1.00 75.62 84 ARG A N 1
ATOM 647 C CA . ARG A 1 84 ? -11.270 -5.015 30.235 1.00 75.62 84 ARG A CA 1
ATOM 648 C C . ARG A 1 84 ? -11.538 -5.340 28.769 1.00 75.62 84 ARG A C 1
ATOM 650 O O . ARG A 1 84 ? -10.588 -5.383 27.997 1.00 75.62 84 ARG A O 1
ATOM 657 N N . LYS A 1 85 ? -12.803 -5.508 28.372 1.00 84.56 85 LYS A N 1
ATOM 658 C CA . LYS A 1 85 ? -13.166 -5.723 26.962 1.00 84.56 85 LYS A CA 1
ATOM 659 C C . LYS A 1 85 ? -12.757 -4.545 26.079 1.00 84.56 85 LYS A C 1
ATOM 661 O O . LYS A 1 85 ? -12.133 -4.773 25.050 1.00 84.56 85 LYS A O 1
ATOM 666 N N . ARG A 1 86 ? -13.023 -3.308 26.516 1.00 81.56 86 ARG A N 1
ATOM 667 C CA . ARG A 1 86 ? -12.622 -2.104 25.772 1.00 81.56 86 ARG A CA 1
ATOM 668 C C . ARG A 1 86 ? -11.102 -2.026 25.588 1.00 81.56 86 ARG A C 1
ATOM 670 O O . ARG A 1 86 ? -10.650 -1.835 24.470 1.00 81.56 86 ARG A O 1
ATOM 677 N N . LYS A 1 87 ? -10.313 -2.273 26.642 1.00 80.38 87 LYS A N 1
ATOM 678 C CA . LYS A 1 87 ? -8.839 -2.282 26.542 1.00 80.38 87 LYS A CA 1
ATOM 679 C C . LYS A 1 87 ? -8.299 -3.341 25.577 1.00 80.38 87 LYS A C 1
ATOM 681 O O . LYS A 1 87 ? -7.280 -3.109 24.937 1.00 80.38 87 LYS A O 1
ATOM 686 N N . ILE A 1 88 ? -8.947 -4.504 25.491 1.00 81.06 88 ILE A N 1
ATOM 687 C CA . ILE A 1 88 ? -8.554 -5.554 24.540 1.00 81.06 88 ILE A CA 1
ATOM 688 C C . ILE A 1 88 ? -8.850 -5.101 23.106 1.00 81.06 88 ILE A C 1
ATOM 690 O O . ILE A 1 88 ? -7.971 -5.203 22.258 1.00 81.06 88 ILE A O 1
ATOM 694 N N . GLN A 1 89 ? -10.038 -4.543 22.858 1.00 78.94 89 GLN A N 1
ATOM 695 C CA . GLN A 1 89 ? -10.424 -4.041 21.535 1.00 78.94 89 GLN A CA 1
ATOM 696 C C . GLN A 1 89 ? -9.523 -2.892 21.064 1.00 78.94 89 GLN A C 1
ATOM 698 O O . GLN A 1 89 ? -8.978 -2.969 19.969 1.00 78.94 89 GLN A O 1
ATOM 703 N N . GLU A 1 90 ? -9.271 -1.892 21.913 1.00 78.75 90 GLU A N 1
ATOM 704 C CA . GLU A 1 90 ? -8.346 -0.789 21.600 1.00 78.75 90 GLU A CA 1
ATOM 705 C C . GLU A 1 90 ? -6.926 -1.306 21.307 1.00 78.75 90 GLU A C 1
ATOM 707 O O . GLU A 1 90 ? -6.249 -0.819 20.402 1.00 78.75 90 GLU A O 1
ATOM 712 N N . GLY A 1 91 ? -6.473 -2.336 22.033 1.00 81.38 91 GLY A N 1
ATOM 713 C CA . GLY A 1 91 ? -5.183 -2.980 21.786 1.00 81.38 91 GLY A CA 1
ATOM 714 C C . GLY A 1 91 ? -5.112 -3.735 20.453 1.00 81.38 91 GLY A C 1
ATOM 715 O O . GLY A 1 91 ? -4.061 -3.736 19.812 1.00 81.38 91 GLY A O 1
ATOM 716 N N . GLU A 1 92 ? -6.198 -4.376 20.020 1.00 83.25 92 GLU A N 1
ATOM 717 C CA . GLU A 1 92 ? -6.276 -5.051 18.717 1.00 83.25 92 GLU A CA 1
ATOM 718 C C . GLU A 1 92 ? -6.385 -4.059 17.555 1.00 83.25 92 GLU A C 1
ATOM 720 O O . GLU A 1 92 ? -5.713 -4.237 16.539 1.00 83.25 92 GLU A O 1
ATOM 725 N N . GLU A 1 93 ? -7.166 -2.991 17.706 1.00 84.44 93 GLU A N 1
ATOM 726 C CA . GLU A 1 93 ? -7.268 -1.919 16.711 1.00 84.44 93 GLU A CA 1
ATOM 727 C C . GLU A 1 93 ? -5.927 -1.204 16.521 1.00 84.44 93 GLU A C 1
ATOM 729 O O . GLU A 1 93 ? -5.477 -1.032 15.388 1.00 84.44 93 GLU A O 1
ATOM 734 N N . ALA A 1 94 ? -5.222 -0.886 17.611 1.00 88.88 94 ALA A N 1
ATOM 735 C CA . ALA A 1 94 ? -3.886 -0.299 17.535 1.00 88.88 94 ALA A CA 1
ATOM 736 C C . ALA A 1 94 ? -2.888 -1.217 16.807 1.00 88.88 94 ALA A C 1
ATOM 738 O O . ALA A 1 94 ? -2.083 -0.743 16.004 1.00 88.88 94 ALA A O 1
ATOM 739 N N . LYS A 1 95 ? -2.954 -2.537 17.038 1.00 89.38 95 LYS A N 1
ATOM 740 C CA . LYS A 1 95 ? -2.113 -3.506 16.316 1.00 89.38 95 LYS A CA 1
ATOM 741 C C . LYS A 1 95 ? -2.428 -3.534 14.823 1.00 89.38 95 LYS A C 1
ATOM 743 O O . LYS A 1 95 ? -1.490 -3.493 14.033 1.00 89.38 95 LYS A O 1
ATOM 748 N N . LYS A 1 96 ? -3.711 -3.538 14.445 1.00 90.06 96 LYS A N 1
ATOM 749 C CA . LYS A 1 96 ? -4.130 -3.495 13.035 1.00 90.06 96 LYS A CA 1
ATOM 750 C C . LYS A 1 96 ? -3.642 -2.232 12.333 1.00 90.06 96 LYS A C 1
ATOM 752 O O . LYS A 1 96 ? -3.079 -2.332 11.255 1.00 90.06 96 LYS A O 1
ATOM 757 N N . ILE A 1 97 ? -3.760 -1.066 12.971 1.00 90.19 97 ILE A N 1
ATOM 758 C CA . ILE A 1 97 ? -3.269 0.202 12.405 1.00 90.19 97 ILE A CA 1
ATOM 759 C C . ILE A 1 97 ? -1.755 0.145 12.154 1.00 90.19 97 ILE A C 1
ATOM 761 O O . ILE A 1 97 ? -1.280 0.582 11.107 1.00 90.19 97 ILE A O 1
ATOM 765 N N . VAL A 1 98 ? -0.985 -0.403 13.099 1.00 90.94 98 VAL A N 1
ATOM 766 C CA . VAL A 1 98 ? 0.473 -0.535 12.949 1.00 90.94 98 VAL A CA 1
ATOM 767 C C . VAL A 1 98 ? 0.838 -1.530 11.844 1.00 90.94 98 VAL A C 1
ATOM 769 O O . VAL A 1 98 ? 1.781 -1.282 11.092 1.00 90.94 98 VAL A O 1
ATOM 772 N N . GLU A 1 99 ? 0.127 -2.650 11.742 1.00 90.12 99 GLU A N 1
ATOM 773 C CA . GLU A 1 99 ? 0.357 -3.657 10.703 1.00 90.12 99 GLU A CA 1
ATOM 774 C C . GLU A 1 99 ? -0.002 -3.123 9.309 1.00 90.12 99 GLU A C 1
ATOM 776 O O . GLU A 1 99 ? 0.819 -3.208 8.394 1.00 90.12 99 GLU A O 1
ATOM 781 N N . ASP A 1 100 ? -1.147 -2.453 9.174 1.00 89.31 100 ASP A N 1
ATOM 782 C CA . ASP A 1 100 ? -1.571 -1.807 7.930 1.00 89.31 100 ASP A CA 1
ATOM 783 C C . ASP A 1 100 ? -0.588 -0.712 7.500 1.00 89.31 100 ASP A C 1
ATOM 785 O O . ASP A 1 100 ? -0.233 -0.622 6.323 1.00 89.31 100 ASP A O 1
ATOM 789 N N . ALA A 1 101 ? -0.081 0.092 8.441 1.00 91.75 101 ALA A N 1
ATOM 790 C CA . ALA A 1 101 ? 0.922 1.112 8.144 1.00 91.75 101 ALA A CA 1
ATOM 791 C C . ALA A 1 101 ? 2.236 0.502 7.628 1.00 91.75 101 ALA A C 1
ATOM 793 O O . ALA A 1 101 ? 2.844 1.037 6.696 1.00 91.75 101 ALA A O 1
ATOM 794 N N . LYS A 1 102 ? 2.670 -0.634 8.193 1.00 92.38 102 LYS A N 1
ATOM 795 C CA . LYS A 1 102 ? 3.848 -1.366 7.700 1.00 92.38 102 LYS A CA 1
ATOM 796 C C . LYS A 1 102 ? 3.611 -1.909 6.296 1.00 92.38 102 LYS A C 1
ATOM 798 O O . LYS A 1 102 ? 4.437 -1.667 5.418 1.00 92.38 102 LYS A O 1
ATOM 803 N N . LEU A 1 103 ? 2.470 -2.558 6.070 1.00 90.44 103 LEU A N 1
ATOM 804 C CA . LEU A 1 103 ? 2.122 -3.130 4.772 1.00 90.44 103 LEU A CA 1
ATOM 805 C C . LEU A 1 103 ? 2.024 -2.051 3.684 1.00 90.44 103 LEU A C 1
ATOM 807 O O . LEU A 1 103 ? 2.524 -2.234 2.576 1.00 90.44 103 LEU A O 1
ATOM 811 N N . GLN A 1 104 ? 1.424 -0.899 3.992 1.00 90.69 104 GLN A N 1
ATOM 812 C CA . GLN A 1 104 ? 1.391 0.238 3.070 1.00 90.69 104 GLN A CA 1
ATOM 813 C C . GLN A 1 104 ? 2.788 0.800 2.792 1.00 90.69 104 GLN A C 1
ATOM 815 O O . GLN A 1 104 ? 3.084 1.153 1.651 1.00 90.69 104 GLN A O 1
ATOM 820 N N . GLY A 1 105 ? 3.650 0.874 3.808 1.00 90.81 105 GLY A N 1
ATOM 821 C CA . GLY A 1 105 ? 5.038 1.298 3.642 1.00 90.81 105 GLY A CA 1
ATOM 822 C C . GLY A 1 105 ? 5.829 0.374 2.713 1.00 90.81 105 GLY A C 1
ATOM 823 O O . GLY A 1 105 ? 6.559 0.856 1.851 1.00 90.81 105 GLY A O 1
ATOM 824 N N . GLU A 1 106 ? 5.665 -0.942 2.846 1.00 90.19 106 GLU A N 1
ATOM 825 C CA . GLU A 1 106 ? 6.315 -1.921 1.965 1.00 90.19 106 GLU A CA 1
ATOM 826 C C . GLU A 1 106 ? 5.778 -1.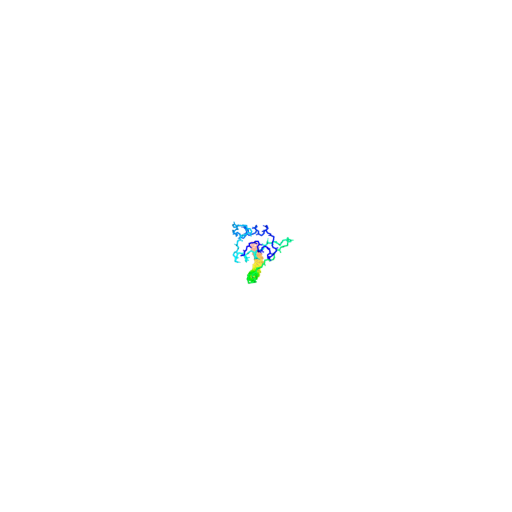864 0.535 1.00 90.19 106 GLU A C 1
ATOM 828 O O . GLU A 1 106 ? 6.565 -1.871 -0.410 1.00 90.19 106 GLU A O 1
ATOM 833 N N . ARG A 1 107 ? 4.459 -1.718 0.361 1.00 91.25 107 ARG A N 1
ATOM 834 C CA . ARG A 1 107 ? 3.850 -1.554 -0.968 1.00 91.25 107 ARG A CA 1
ATOM 835 C C . ARG A 1 107 ? 4.387 -0.328 -1.697 1.00 91.25 107 ARG A C 1
ATOM 837 O O . ARG A 1 107 ? 4.774 -0.451 -2.851 1.00 91.25 107 ARG A O 1
ATOM 844 N N . LYS A 1 108 ? 4.478 0.817 -1.011 1.00 92.56 108 LYS A N 1
ATOM 845 C CA . LYS A 1 108 ? 5.038 2.049 -1.590 1.00 92.56 108 LYS A CA 1
ATOM 846 C C . LYS A 1 108 ? 6.490 1.869 -2.018 1.00 92.56 108 LYS A C 1
ATOM 848 O O . LYS A 1 108 ? 6.837 2.229 -3.132 1.00 92.56 108 LYS A O 1
ATOM 853 N N . LYS A 1 109 ? 7.321 1.253 -1.172 1.00 94.38 109 LYS A N 1
ATOM 854 C CA . LYS A 1 109 ? 8.723 0.971 -1.517 1.00 94.38 109 LYS A CA 1
ATOM 855 C C . LYS A 1 109 ? 8.841 0.067 -2.741 1.00 94.38 109 LYS A C 1
ATOM 857 O O . LYS A 1 109 ? 9.683 0.311 -3.596 1.00 94.38 109 LYS A O 1
ATOM 862 N N . HIS A 1 110 ? 8.005 -0.965 -2.826 1.00 93.31 110 HIS A N 1
ATOM 863 C CA . HIS A 1 110 ? 8.017 -1.878 -3.963 1.00 93.31 110 HIS A CA 1
ATOM 864 C C . HIS A 1 110 ? 7.566 -1.191 -5.258 1.00 93.31 110 HIS A C 1
ATOM 866 O O . HIS A 1 110 ? 8.182 -1.376 -6.303 1.00 93.31 110 HIS A O 1
ATOM 872 N N . GLU A 1 111 ? 6.527 -0.361 -5.181 1.00 93.12 111 GLU A N 1
ATOM 873 C CA . GLU A 1 111 ? 6.040 0.430 -6.311 1.00 93.12 111 GLU A CA 1
ATOM 874 C C . GLU A 1 111 ? 7.091 1.443 -6.794 1.00 93.12 111 GLU A C 1
ATOM 876 O O . GLU A 1 111 ? 7.360 1.529 -7.992 1.00 93.12 111 GLU A O 1
ATOM 881 N N . GLU A 1 112 ? 7.756 2.143 -5.871 1.00 93.81 112 GLU A N 1
ATOM 882 C CA . GLU A 1 112 ? 8.869 3.047 -6.185 1.00 93.81 112 GLU A CA 1
ATOM 883 C C . GLU A 1 112 ? 10.054 2.309 -6.830 1.00 93.81 112 GLU A C 1
ATOM 885 O O . GLU A 1 112 ? 10.669 2.821 -7.767 1.00 93.81 112 GLU A O 1
ATOM 890 N N . GLU A 1 113 ? 10.376 1.098 -6.368 1.00 94.81 113 GLU A N 1
ATOM 891 C CA . GLU A 1 113 ? 11.447 0.283 -6.948 1.00 94.81 113 GLU A CA 1
ATOM 892 C C . GLU A 1 113 ? 11.113 -0.175 -8.374 1.00 94.81 113 GLU A C 1
ATOM 894 O O . GLU A 1 113 ? 11.973 -0.097 -9.257 1.00 94.81 113 GLU A O 1
ATOM 899 N N . ILE A 1 114 ? 9.869 -0.597 -8.624 1.00 94.06 114 ILE A N 1
ATOM 900 C CA . ILE A 1 114 ? 9.399 -0.945 -9.972 1.00 94.06 114 ILE A CA 1
ATOM 901 C C . ILE A 1 114 ? 9.492 0.277 -10.888 1.00 94.06 114 ILE A C 1
ATOM 903 O O . ILE A 1 114 ? 10.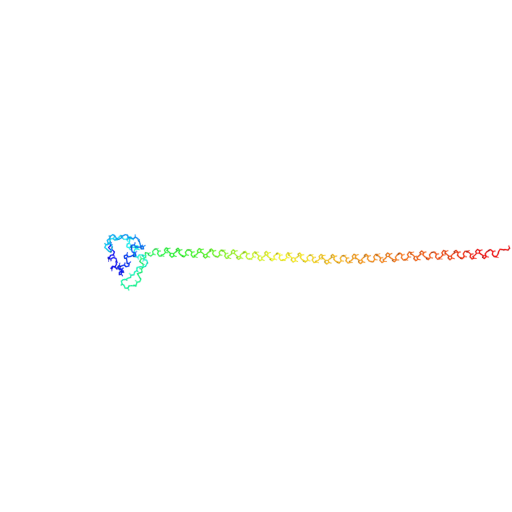127 0.200 -11.939 1.00 94.06 114 ILE A O 1
ATOM 907 N N . ALA A 1 115 ? 8.958 1.425 -10.461 1.00 95.38 115 ALA A N 1
ATOM 908 C CA . ALA A 1 115 ? 9.000 2.655 -11.246 1.00 95.38 115 ALA A CA 1
ATOM 909 C C . ALA A 1 115 ? 10.440 3.092 -11.563 1.00 95.38 115 ALA A C 1
ATOM 911 O O . ALA A 1 115 ? 10.743 3.489 -12.690 1.00 95.38 115 ALA A O 1
ATOM 912 N N . ARG A 1 116 ? 11.358 2.971 -10.594 1.00 95.94 116 ARG A N 1
ATOM 913 C CA . ARG A 1 116 ? 12.783 3.248 -10.812 1.00 95.94 116 ARG A CA 1
ATOM 914 C C . ARG A 1 116 ? 13.389 2.298 -11.845 1.00 95.94 116 ARG A C 1
ATOM 916 O O . ARG A 1 116 ? 14.147 2.747 -12.703 1.00 95.94 116 ARG A O 1
ATOM 923 N N . ARG A 1 117 ? 13.080 1.003 -11.766 1.00 94.50 117 ARG A N 1
ATOM 924 C CA . ARG A 1 117 ? 13.612 -0.009 -12.687 1.00 94.50 117 ARG A CA 1
ATOM 925 C C . ARG A 1 117 ? 13.095 0.183 -14.109 1.00 94.50 117 ARG A C 1
ATOM 927 O O . ARG A 1 117 ? 13.861 0.012 -15.056 1.00 94.50 117 ARG A O 1
ATOM 934 N N . ASP A 1 118 ? 11.832 0.560 -14.256 1.00 96.06 118 ASP A N 1
ATOM 935 C CA . ASP A 1 118 ? 11.232 0.854 -15.556 1.00 96.06 118 ASP A CA 1
ATOM 936 C C . ASP A 1 118 ? 11.830 2.131 -16.158 1.00 96.06 118 ASP A C 1
ATOM 938 O O . ASP A 1 118 ? 12.221 2.140 -17.326 1.00 96.06 118 ASP A O 1
ATOM 942 N N . ALA A 1 119 ? 12.028 3.179 -15.351 1.00 95.50 119 ALA A N 1
ATOM 943 C CA . ALA A 1 119 ? 12.740 4.378 -15.789 1.00 95.50 119 ALA A CA 1
ATOM 944 C C . ALA A 1 119 ? 14.181 4.055 -16.232 1.00 95.50 119 ALA A C 1
ATOM 946 O O . ALA A 1 119 ? 14.609 4.485 -17.300 1.00 95.50 119 ALA A O 1
ATOM 947 N N . GLU A 1 120 ? 14.917 3.236 -15.477 1.00 95.31 120 GLU A N 1
ATOM 948 C CA . GLU A 1 120 ? 16.275 2.822 -15.852 1.00 95.31 120 GLU A CA 1
ATOM 949 C C . GLU A 1 120 ? 16.294 2.010 -17.156 1.00 95.31 120 GLU A C 1
ATOM 951 O O . GLU A 1 120 ? 17.149 2.237 -18.016 1.00 95.31 120 GLU A O 1
ATOM 956 N N . ARG A 1 121 ? 15.328 1.100 -17.340 1.00 95.62 121 ARG A N 1
ATOM 957 C CA . ARG A 1 121 ? 15.179 0.334 -18.584 1.00 95.62 121 ARG A CA 1
ATOM 958 C C . ARG A 1 121 ? 14.920 1.240 -19.776 1.00 95.62 121 ARG A C 1
ATOM 960 O O . ARG A 1 121 ? 15.630 1.118 -20.765 1.00 95.62 121 ARG A O 1
ATOM 967 N N . THR A 1 122 ? 13.969 2.165 -19.672 1.00 95.44 122 THR A N 1
ATOM 968 C CA . THR A 1 122 ? 13.645 3.074 -20.785 1.00 95.44 122 THR A CA 1
ATOM 969 C C . THR A 1 122 ? 14.830 3.955 -21.179 1.00 95.44 122 THR A C 1
ATOM 971 O O . THR A 1 122 ? 15.107 4.107 -22.367 1.00 95.44 122 THR A O 1
ATOM 974 N N . VAL A 1 123 ? 15.585 4.478 -20.205 1.00 96.38 123 VAL A N 1
ATOM 975 C CA . VAL A 1 123 ? 16.802 5.264 -20.473 1.00 96.38 123 VAL A CA 1
ATOM 976 C C . VAL A 1 123 ? 17.864 4.413 -21.166 1.00 96.38 123 VAL A C 1
ATOM 978 O O . VAL A 1 123 ? 18.468 4.857 -22.141 1.00 96.38 123 VAL A O 1
ATOM 981 N N . ARG A 1 124 ? 18.082 3.181 -20.694 1.00 95.38 124 ARG A N 1
ATOM 982 C CA . ARG A 1 124 ? 19.061 2.273 -21.297 1.00 95.38 124 ARG A CA 1
ATOM 983 C C . ARG A 1 124 ? 18.667 1.865 -22.713 1.00 95.38 124 ARG A C 1
ATOM 985 O O . ARG A 1 124 ? 19.507 1.911 -23.601 1.00 95.38 124 ARG A O 1
ATOM 992 N N . GLU A 1 125 ? 17.406 1.508 -22.931 1.00 95.31 125 GLU A N 1
ATOM 993 C CA . GLU A 1 125 ? 16.885 1.145 -24.252 1.00 95.31 125 GLU A CA 1
ATOM 994 C C . GLU A 1 125 ? 16.989 2.316 -25.237 1.00 95.31 125 GLU A C 1
ATOM 996 O O . GLU A 1 125 ? 17.386 2.113 -26.383 1.00 95.31 125 GLU A O 1
ATOM 1001 N N . ALA A 1 126 ? 16.714 3.546 -24.791 1.00 96.19 126 ALA A N 1
ATOM 1002 C CA . ALA A 1 126 ? 16.897 4.741 -25.611 1.00 96.19 126 ALA A CA 1
ATOM 1003 C C . ALA A 1 126 ? 18.374 4.973 -25.976 1.00 96.19 126 ALA A C 1
ATOM 1005 O O . ALA A 1 126 ? 18.678 5.231 -27.140 1.00 96.19 126 ALA A O 1
ATOM 1006 N N . ALA A 1 127 ? 19.289 4.826 -25.013 1.00 96.06 127 ALA A N 1
ATOM 1007 C CA . ALA A 1 127 ? 20.726 4.970 -25.249 1.00 96.06 127 ALA A CA 1
ATOM 1008 C C . ALA A 1 127 ? 21.277 3.878 -26.183 1.00 96.06 127 ALA A C 1
ATOM 1010 O O . ALA A 1 127 ? 22.064 4.167 -27.086 1.00 96.06 127 ALA A O 1
ATOM 1011 N N . ASP A 1 128 ? 20.843 2.628 -26.007 1.00 96.50 128 ASP A N 1
ATOM 1012 C CA . ASP A 1 128 ? 21.237 1.511 -26.869 1.00 96.50 128 ASP A CA 1
ATOM 1013 C C . ASP A 1 128 ? 20.687 1.698 -28.297 1.00 96.50 128 ASP A C 1
ATOM 1015 O O . ASP A 1 128 ? 21.405 1.460 -29.272 1.00 96.50 128 ASP A O 1
ATOM 1019 N N . ALA A 1 129 ? 19.453 2.196 -28.442 1.00 96.12 129 ALA A N 1
ATOM 1020 C CA . ALA A 1 129 ? 18.870 2.527 -29.740 1.00 96.12 129 ALA A CA 1
ATOM 1021 C C . ALA A 1 129 ? 19.603 3.688 -30.431 1.00 96.12 129 ALA A C 1
ATOM 1023 O O . ALA A 1 129 ? 19.876 3.612 -31.629 1.00 96.12 129 ALA A O 1
ATOM 1024 N N . GLU A 1 130 ? 19.959 4.746 -29.700 1.00 96.19 130 GLU A N 1
ATOM 1025 C CA . GLU A 1 130 ? 20.741 5.864 -30.239 1.00 96.19 130 GLU A CA 1
ATOM 1026 C C . GLU A 1 130 ? 22.123 5.394 -30.703 1.00 96.19 130 GLU A C 1
ATOM 1028 O O . GLU A 1 130 ? 22.531 5.672 -31.831 1.00 96.19 130 GLU A O 1
ATOM 1033 N N . LYS A 1 131 ? 22.809 4.597 -29.880 1.00 96.69 131 LYS A N 1
ATOM 1034 C CA . LYS A 1 131 ? 24.108 4.022 -30.231 1.00 96.69 131 LYS A CA 1
ATOM 1035 C C . LYS A 1 131 ? 24.027 3.154 -31.487 1.00 96.69 131 LYS A C 1
ATOM 1037 O O . LYS A 1 131 ? 24.892 3.263 -32.353 1.00 96.69 131 LYS A O 1
ATOM 1042 N N . ALA A 1 132 ? 22.990 2.326 -31.609 1.00 97.06 132 ALA A N 1
ATOM 1043 C CA . ALA A 1 132 ? 22.771 1.512 -32.801 1.00 97.06 132 ALA A CA 1
ATOM 1044 C C . ALA A 1 132 ? 22.531 2.374 -34.053 1.00 97.06 132 ALA A C 1
ATOM 1046 O O . ALA A 1 132 ? 23.044 2.050 -35.122 1.00 97.06 132 ALA A O 1
ATOM 1047 N N . ARG A 1 133 ? 21.803 3.492 -33.926 1.00 96.75 133 ARG A N 1
ATOM 1048 C CA . ARG A 1 133 ? 21.596 4.436 -35.035 1.00 96.75 133 ARG A CA 1
ATOM 1049 C C . ARG A 1 133 ? 22.890 5.114 -35.466 1.00 96.75 133 ARG A C 1
ATOM 1051 O O . ARG A 1 133 ? 23.165 5.136 -36.659 1.00 96.75 133 ARG A O 1
ATOM 1058 N N . LEU A 1 134 ? 23.685 5.609 -34.518 1.00 96.75 134 LEU A N 1
ATOM 1059 C CA . LEU A 1 134 ? 24.975 6.242 -34.811 1.00 96.75 134 LEU A CA 1
ATOM 1060 C C . LEU A 1 134 ? 25.944 5.265 -35.478 1.00 96.75 134 LEU A C 1
ATOM 1062 O O . LEU A 1 134 ? 26.658 5.634 -36.405 1.00 96.75 134 LEU A O 1
ATOM 1066 N N . GLN A 1 135 ? 25.951 4.007 -35.033 1.00 96.69 135 GLN A N 1
ATOM 1067 C CA . GLN A 1 135 ? 26.781 2.979 -35.648 1.00 96.69 135 GLN A CA 1
ATOM 1068 C C . GLN A 1 135 ? 26.319 2.653 -37.074 1.00 96.69 135 GLN A C 1
ATOM 1070 O O . GLN A 1 135 ? 27.148 2.607 -37.975 1.00 96.69 135 GLN A O 1
ATOM 1075 N N . ALA A 1 136 ? 25.010 2.507 -37.302 1.00 96.38 136 ALA A N 1
ATOM 1076 C CA . ALA A 1 136 ? 24.472 2.285 -38.643 1.00 96.38 136 ALA A CA 1
ATOM 1077 C C . ALA A 1 136 ? 24.746 3.466 -39.593 1.00 96.38 136 ALA A C 1
ATOM 1079 O O . ALA A 1 136 ? 25.039 3.254 -40.765 1.00 96.38 136 ALA A O 1
ATOM 1080 N N . GLU A 1 137 ? 24.678 4.703 -39.093 1.00 96.50 137 GLU A N 1
ATOM 1081 C CA . GLU A 1 137 ? 25.018 5.901 -39.866 1.00 96.50 137 GLU A CA 1
ATOM 1082 C C . GLU A 1 137 ? 26.508 5.937 -40.227 1.00 96.50 137 GLU A C 1
ATOM 1084 O O . GLU A 1 137 ? 26.854 6.184 -41.380 1.00 96.50 137 GLU A O 1
ATOM 1089 N N . ALA A 1 138 ? 27.393 5.622 -39.278 1.00 97.06 138 ALA A N 1
ATOM 1090 C CA . ALA A 1 138 ? 28.829 5.539 -39.535 1.00 97.06 138 ALA A CA 1
ATOM 1091 C C . ALA A 1 138 ? 29.179 4.436 -40.550 1.00 97.06 138 ALA A C 1
ATOM 1093 O O . ALA A 1 138 ? 29.995 4.662 -41.446 1.00 97.06 138 ALA A O 1
ATOM 1094 N N . ASP A 1 139 ? 28.542 3.267 -40.440 1.00 96.31 139 ASP A N 1
ATOM 1095 C CA . ASP A 1 139 ? 28.731 2.154 -41.373 1.00 96.31 139 ASP A CA 1
ATOM 1096 C C . ASP A 1 139 ? 28.257 2.524 -42.790 1.00 96.31 139 ASP A C 1
ATOM 1098 O O . ASP A 1 139 ? 28.917 2.188 -43.775 1.00 96.31 139 ASP A O 1
ATOM 1102 N N . GLU A 1 140 ? 27.146 3.258 -42.907 1.00 96.56 140 GLU A N 1
ATOM 1103 C CA . GLU A 1 140 ? 26.632 3.740 -44.193 1.00 96.56 140 GLU A CA 1
ATOM 1104 C C . GLU A 1 140 ? 27.558 4.789 -44.821 1.00 96.56 140 GLU A C 1
ATOM 1106 O O . GLU A 1 140 ? 27.872 4.694 -46.009 1.00 96.56 140 GLU A O 1
ATOM 1111 N N . ILE A 1 141 ? 28.069 5.741 -44.032 1.00 96.50 141 ILE A N 1
ATOM 1112 C CA . ILE A 1 141 ? 29.057 6.723 -44.507 1.00 96.50 141 ILE A CA 1
ATOM 1113 C C . ILE A 1 141 ? 30.309 6.004 -45.018 1.00 96.50 141 ILE A C 1
ATOM 1115 O O . ILE A 1 141 ? 30.743 6.246 -46.144 1.00 96.50 141 ILE A O 1
ATOM 1119 N N . MET A 1 142 ? 30.852 5.061 -44.242 1.00 96.44 142 MET A N 1
ATOM 1120 C CA . MET A 1 142 ? 32.030 4.292 -44.652 1.00 96.44 142 MET A CA 1
ATOM 1121 C C . MET A 1 142 ? 31.772 3.513 -45.949 1.00 96.44 142 MET A C 1
ATOM 1123 O O . MET A 1 142 ? 32.640 3.437 -46.823 1.00 96.44 142 MET A O 1
ATOM 1127 N N . ARG A 1 143 ? 30.570 2.951 -46.110 1.00 96.69 143 ARG A N 1
ATOM 1128 C CA . ARG A 1 143 ? 30.180 2.240 -47.330 1.00 96.69 143 ARG A CA 1
ATOM 1129 C C . ARG A 1 143 ? 30.141 3.168 -48.544 1.00 96.69 143 ARG A C 1
ATOM 1131 O O . ARG A 1 143 ? 30.667 2.796 -49.594 1.00 96.69 143 ARG A O 1
ATOM 1138 N N . GLN A 1 144 ? 29.581 4.367 -48.396 1.00 96.38 144 GLN A N 1
ATOM 1139 C CA . GLN A 1 144 ? 29.531 5.379 -49.456 1.00 96.38 144 GLN A CA 1
ATOM 1140 C C . GLN A 1 144 ? 30.925 5.899 -49.828 1.00 96.38 144 GLN A C 1
ATOM 1142 O O . GLN A 1 144 ? 31.217 6.087 -51.012 1.00 96.38 144 GLN A O 1
ATOM 1147 N N . GLU A 1 145 ? 31.814 6.086 -48.850 1.00 96.38 145 GLU A N 1
ATOM 1148 C CA . GLU A 1 145 ? 33.207 6.477 -49.096 1.00 96.38 145 GLU A CA 1
ATOM 1149 C C . GLU A 1 145 ? 33.972 5.395 -49.869 1.00 96.38 145 GLU A C 1
ATOM 1151 O O . GLU A 1 145 ? 34.656 5.700 -50.850 1.00 96.38 145 GLU A O 1
ATOM 1156 N N . LEU A 1 146 ? 33.811 4.122 -49.488 1.00 95.69 146 LEU A N 1
ATOM 1157 C CA . LEU A 1 146 ? 34.419 2.991 -50.195 1.00 95.69 146 LEU A CA 1
ATOM 1158 C C . LEU A 1 146 ? 33.885 2.847 -51.623 1.00 95.69 146 LEU A C 1
ATOM 1160 O O . LEU A 1 146 ? 34.660 2.597 -52.550 1.00 95.69 146 LEU A O 1
ATOM 1164 N N . GLU A 1 147 ? 32.578 3.015 -51.825 1.00 96.31 147 GLU A N 1
ATOM 1165 C CA . GLU A 1 147 ? 31.979 2.977 -53.159 1.00 96.31 147 GLU A CA 1
ATOM 1166 C C . GLU A 1 147 ? 32.474 4.138 -54.029 1.00 96.31 147 GLU A C 1
ATOM 1168 O O . GLU A 1 147 ? 32.875 3.921 -55.174 1.00 96.31 147 GLU A O 1
ATOM 1173 N N . SER A 1 148 ? 32.557 5.344 -53.466 1.00 96.38 148 SER A N 1
ATOM 1174 C CA . SER A 1 148 ? 33.098 6.521 -54.154 1.00 96.38 148 SER A CA 1
ATOM 1175 C C . SER A 1 148 ? 34.564 6.323 -54.545 1.00 96.38 148 SER A C 1
ATOM 1177 O O . SER A 1 148 ? 34.948 6.598 -55.683 1.00 96.38 148 SER A O 1
ATOM 1179 N N . ALA A 1 149 ? 35.385 5.780 -53.642 1.00 96.31 149 ALA A N 1
ATOM 1180 C CA . ALA A 1 149 ? 36.773 5.431 -53.932 1.00 96.31 149 ALA A CA 1
ATOM 1181 C C . ALA A 1 149 ? 36.879 4.385 -55.055 1.00 96.31 149 ALA A C 1
ATOM 1183 O O . ALA A 1 149 ? 37.723 4.527 -55.943 1.00 96.31 149 ALA A O 1
ATOM 1184 N N . ARG A 1 150 ? 35.998 3.373 -55.064 1.00 97.00 150 ARG A N 1
ATOM 1185 C CA . ARG A 1 150 ? 35.951 2.359 -56.129 1.00 97.00 150 ARG A CA 1
ATOM 1186 C C . ARG A 1 150 ? 35.614 2.979 -57.482 1.00 97.00 150 ARG A C 1
ATOM 1188 O O . ARG A 1 150 ? 36.319 2.717 -58.453 1.00 97.00 150 ARG A O 1
ATOM 1195 N N . VAL A 1 151 ? 34.568 3.804 -57.543 1.00 97.06 151 VAL A N 1
ATOM 1196 C CA . VAL A 1 151 ? 34.136 4.476 -58.779 1.00 97.06 151 VAL A CA 1
ATOM 1197 C C . VAL A 1 151 ? 35.235 5.397 -59.307 1.00 97.06 151 VAL A C 1
ATOM 1199 O O . VAL A 1 151 ? 35.523 5.377 -60.502 1.00 97.06 151 VAL A O 1
ATOM 1202 N N . ASN A 1 152 ? 35.896 6.156 -58.431 1.00 96.25 152 ASN A N 1
ATOM 1203 C CA . ASN A 1 152 ? 37.002 7.028 -58.824 1.00 96.25 152 ASN A CA 1
ATOM 1204 C C . ASN A 1 152 ? 38.185 6.226 -59.387 1.00 96.25 152 ASN A C 1
ATOM 1206 O O . ASN A 1 152 ? 38.701 6.564 -60.451 1.00 96.25 152 ASN A O 1
ATOM 1210 N N . ALA A 1 153 ? 38.572 5.128 -58.728 1.00 95.25 153 ALA A N 1
ATOM 1211 C CA . ALA A 1 153 ? 39.638 4.255 -59.218 1.00 95.25 153 ALA A CA 1
ATOM 1212 C C . ALA A 1 153 ? 39.294 3.624 -60.581 1.00 95.25 153 ALA A C 1
ATOM 1214 O O . ALA A 1 153 ? 40.145 3.570 -61.468 1.00 95.25 153 ALA A O 1
ATOM 1215 N N . GLU A 1 154 ? 38.046 3.187 -60.777 1.00 95.38 154 GLU A N 1
ATOM 1216 C CA . GLU A 1 154 ? 37.564 2.632 -62.048 1.00 95.38 154 GLU A CA 1
ATOM 1217 C C . GLU A 1 154 ? 37.598 3.675 -63.178 1.00 95.38 154 GLU A C 1
ATOM 1219 O O . GLU A 1 154 ? 38.054 3.386 -64.288 1.00 95.38 154 GLU A O 1
ATOM 1224 N N . GLN A 1 155 ? 37.186 4.915 -62.894 1.00 96.12 155 GLN A N 1
ATOM 1225 C CA . GLN A 1 155 ? 37.264 6.015 -63.858 1.00 96.12 155 GLN A CA 1
ATOM 1226 C C . GLN A 1 155 ? 38.708 6.364 -64.231 1.00 96.12 155 GLN A C 1
ATOM 1228 O O . GLN A 1 155 ? 38.986 6.603 -65.407 1.00 96.12 155 GLN A O 1
ATOM 1233 N N . ASP A 1 156 ? 39.630 6.374 -63.270 1.00 95.19 156 ASP A N 1
ATOM 1234 C CA . ASP A 1 156 ? 41.039 6.670 -63.534 1.00 95.19 156 ASP A CA 1
ATOM 1235 C C . ASP A 1 156 ? 41.714 5.582 -64.378 1.00 95.19 156 ASP A C 1
ATOM 1237 O O . ASP A 1 156 ? 42.481 5.905 -65.289 1.00 95.19 156 ASP A O 1
ATOM 1241 N N . VAL A 1 157 ? 41.399 4.302 -64.144 1.00 95.38 157 VAL A N 1
ATOM 1242 C CA . VAL A 1 157 ? 41.865 3.204 -65.011 1.00 95.38 157 VAL A CA 1
ATOM 1243 C C . VAL A 1 157 ? 41.334 3.391 -66.428 1.00 95.38 157 VAL A C 1
ATOM 1245 O O . VAL A 1 157 ? 42.115 3.356 -67.378 1.00 95.38 157 VAL A O 1
ATOM 1248 N N . ARG A 1 158 ? 40.039 3.683 -66.578 1.00 95.94 158 ARG A N 1
ATOM 1249 C CA . ARG A 1 158 ? 39.427 3.915 -67.891 1.00 95.94 158 ARG A CA 1
ATOM 1250 C C . ARG A 1 158 ? 40.067 5.090 -68.636 1.00 95.94 158 ARG A C 1
ATOM 1252 O O . ARG A 1 158 ? 40.366 4.963 -69.819 1.00 95.94 158 ARG A O 1
ATOM 1259 N N . ARG A 1 159 ? 40.345 6.205 -67.948 1.00 96.00 159 ARG A N 1
ATOM 1260 C CA . ARG A 1 159 ? 41.065 7.353 -68.532 1.00 96.00 159 ARG A CA 1
ATOM 1261 C C . ARG A 1 159 ? 42.455 6.955 -69.018 1.00 96.00 159 ARG A C 1
ATOM 1263 O O . ARG A 1 159 ? 42.808 7.276 -70.148 1.00 96.00 159 ARG A O 1
ATOM 1270 N N . ARG A 1 160 ? 43.216 6.212 -68.208 1.00 95.44 160 ARG A N 1
ATOM 1271 C CA . ARG A 1 160 ? 44.550 5.722 -68.594 1.00 95.44 160 ARG A CA 1
ATOM 1272 C C . ARG A 1 160 ? 44.495 4.774 -69.790 1.00 95.44 160 ARG A C 1
ATOM 1274 O O . ARG A 1 160 ? 45.360 4.855 -70.656 1.00 95.44 160 ARG A O 1
ATOM 1281 N N . GLU A 1 161 ? 43.500 3.892 -69.859 1.00 95.12 161 GLU A N 1
ATOM 1282 C CA . GLU A 1 161 ? 43.301 3.004 -71.010 1.00 95.12 161 GLU A CA 1
ATOM 1283 C C . GLU A 1 161 ? 42.970 3.782 -72.289 1.00 95.12 161 GLU A C 1
ATOM 1285 O O . GLU A 1 161 ? 43.522 3.483 -73.349 1.00 95.12 161 GLU A O 1
ATOM 1290 N N . ASP A 1 162 ? 42.096 4.786 -72.204 1.00 95.38 162 ASP A N 1
ATOM 1291 C CA . ASP A 1 162 ? 41.722 5.620 -73.348 1.00 95.38 162 ASP A CA 1
ATOM 1292 C C . ASP A 1 162 ? 42.897 6.501 -73.814 1.00 95.38 162 ASP A C 1
ATOM 1294 O O . ASP A 1 162 ? 43.159 6.603 -75.016 1.00 95.38 162 ASP A O 1
ATOM 1298 N N . GLU A 1 163 ? 43.677 7.060 -72.883 1.00 94.94 163 GLU A N 1
ATOM 1299 C CA . GLU A 1 163 ? 44.921 7.777 -73.187 1.00 94.94 163 GLU A CA 1
ATOM 1300 C C . GLU A 1 163 ? 45.972 6.858 -73.821 1.00 94.94 163 GLU A C 1
ATOM 1302 O O . GLU A 1 163 ? 46.575 7.224 -74.832 1.00 94.94 163 GLU A O 1
ATOM 1307 N N . ALA A 1 164 ? 46.161 5.644 -73.295 1.00 94.62 164 ALA A N 1
ATOM 1308 C CA . ALA A 1 164 ? 47.086 4.665 -73.861 1.00 94.62 164 ALA A CA 1
ATOM 1309 C C . ALA A 1 164 ? 46.679 4.254 -75.284 1.00 94.62 164 ALA A C 1
ATOM 1311 O O . ALA A 1 164 ? 47.539 4.165 -76.162 1.00 94.62 164 ALA A O 1
ATOM 1312 N N . LYS A 1 165 ? 45.376 4.063 -75.546 1.00 95.06 165 LYS A N 1
ATOM 1313 C CA . LYS A 1 165 ? 44.853 3.815 -76.901 1.00 95.06 165 LYS A CA 1
ATOM 1314 C C . LYS A 1 165 ? 45.129 4.993 -77.833 1.00 95.06 165 LYS A C 1
ATOM 1316 O O . LYS A 1 165 ? 45.555 4.765 -78.964 1.00 95.06 165 LYS A O 1
ATOM 1321 N N . ARG A 1 166 ? 44.927 6.234 -77.371 1.00 94.94 166 ARG A N 1
ATOM 1322 C CA . ARG A 1 166 ? 45.219 7.441 -78.161 1.00 94.94 166 ARG A CA 1
ATOM 1323 C C . ARG A 1 166 ? 46.701 7.517 -78.526 1.00 94.94 166 ARG A C 1
ATOM 1325 O O . ARG A 1 166 ? 47.029 7.643 -79.700 1.00 94.94 166 ARG A O 1
ATOM 1332 N N . VAL A 1 167 ? 47.587 7.365 -77.543 1.00 94.44 167 VAL A N 1
ATOM 1333 C CA . VAL A 1 167 ? 49.042 7.390 -77.753 1.00 94.44 167 VAL A CA 1
ATOM 1334 C C . VAL A 1 167 ? 49.483 6.253 -78.681 1.00 94.44 167 VAL A C 1
ATOM 1336 O O . VAL A 1 167 ? 50.266 6.476 -79.600 1.00 94.44 167 VAL A O 1
ATOM 1339 N N . ALA A 1 168 ? 48.954 5.038 -78.507 1.00 93.38 168 ALA A N 1
ATOM 1340 C CA . ALA A 1 168 ? 49.247 3.917 -79.399 1.00 93.38 168 ALA A CA 1
ATOM 1341 C C . ALA A 1 168 ? 48.804 4.190 -80.849 1.00 93.38 168 ALA A C 1
ATOM 1343 O O . ALA A 1 168 ? 49.541 3.863 -81.781 1.00 93.38 168 ALA A O 1
ATOM 1344 N N . ALA A 1 169 ? 47.637 4.815 -81.045 1.00 92.69 169 ALA A N 1
ATOM 1345 C CA . ALA A 1 169 ? 47.162 5.228 -82.363 1.00 92.69 169 ALA A CA 1
ATOM 1346 C C . ALA A 1 169 ? 48.066 6.305 -82.993 1.00 92.69 169 ALA A C 1
ATOM 1348 O O . ALA A 1 169 ? 48.408 6.191 -84.169 1.00 92.69 169 ALA A O 1
ATOM 1349 N N . GLU A 1 170 ? 48.520 7.295 -82.216 1.00 91.81 170 GLU A N 1
ATOM 1350 C CA . GLU A 1 170 ? 49.478 8.319 -82.665 1.00 91.81 170 GLU A CA 1
ATOM 1351 C C . GLU A 1 170 ? 50.828 7.703 -83.076 1.00 91.81 170 GLU A C 1
ATOM 1353 O O . GLU A 1 170 ? 51.352 8.005 -84.150 1.00 91.81 170 GLU A O 1
ATOM 1358 N N . PHE A 1 171 ? 51.373 6.772 -82.282 1.00 89.12 171 PHE A N 1
ATOM 1359 C CA . PHE A 1 171 ? 52.600 6.046 -82.638 1.00 89.12 171 PHE A CA 1
ATOM 1360 C C . PHE A 1 171 ? 52.433 5.181 -83.893 1.00 89.12 171 PHE A C 1
ATOM 1362 O O . PHE A 1 171 ? 53.353 5.100 -84.712 1.00 89.12 171 PHE A O 1
ATOM 1369 N N . ALA A 1 172 ? 51.280 4.527 -84.058 1.00 90.75 172 ALA A N 1
ATOM 1370 C CA . ALA A 1 172 ? 50.981 3.747 -85.255 1.00 90.75 172 ALA A CA 1
ATOM 1371 C C . ALA A 1 172 ? 50.903 4.639 -86.506 1.00 90.75 172 ALA A C 1
ATOM 1373 O O . ALA A 1 172 ? 51.473 4.278 -87.537 1.00 90.75 172 ALA A O 1
ATOM 1374 N N . ALA A 1 173 ? 50.274 5.815 -86.399 1.00 89.25 173 ALA A N 1
ATOM 1375 C CA . ALA A 1 173 ? 50.211 6.801 -87.475 1.00 89.25 173 ALA A CA 1
ATOM 1376 C C . ALA A 1 173 ? 51.610 7.314 -87.863 1.00 89.25 173 ALA A C 1
ATOM 1378 O O . ALA A 1 173 ? 51.976 7.246 -89.035 1.00 89.25 173 ALA A O 1
ATOM 1379 N N . MET A 1 174 ? 52.445 7.703 -86.888 1.00 85.50 174 MET A N 1
ATOM 1380 C CA . MET A 1 174 ? 53.822 8.145 -87.163 1.00 85.50 174 MET A CA 1
ATOM 1381 C C . MET A 1 174 ? 54.698 7.051 -87.793 1.00 85.50 174 MET A C 1
ATOM 1383 O O . MET A 1 174 ? 55.561 7.343 -88.620 1.00 85.50 174 MET A O 1
ATOM 1387 N N . ARG A 1 175 ? 54.497 5.774 -87.434 1.00 85.38 175 ARG A N 1
ATOM 1388 C CA . ARG A 1 175 ? 55.187 4.653 -88.101 1.00 85.38 175 ARG A CA 1
ATOM 1389 C C . ARG A 1 175 ? 54.734 4.447 -89.543 1.00 85.38 175 ARG A C 1
ATOM 1391 O O . ARG A 1 175 ? 55.548 4.015 -90.354 1.00 85.38 175 ARG A O 1
ATOM 1398 N N . ALA A 1 176 ? 53.460 4.685 -89.844 1.00 81.25 176 ALA A N 1
ATOM 1399 C CA . ALA A 1 176 ? 52.946 4.580 -91.205 1.00 81.25 176 ALA A CA 1
ATOM 1400 C C . ALA A 1 176 ? 53.492 5.702 -92.103 1.00 81.25 176 ALA A C 1
ATOM 1402 O O . ALA A 1 176 ? 53.796 5.443 -93.262 1.00 81.25 176 ALA A O 1
ATOM 1403 N N . GLU A 1 177 ? 53.674 6.906 -91.555 1.00 80.06 177 GLU A N 1
ATOM 1404 C CA . GLU A 1 177 ? 54.209 8.076 -92.268 1.00 80.06 177 GLU A CA 1
ATOM 1405 C C . GLU A 1 177 ? 55.733 8.004 -92.503 1.00 80.06 177 GLU A C 1
ATOM 1407 O O . GLU A 1 177 ? 56.216 8.441 -93.541 1.00 80.06 177 GLU A O 1
ATOM 1412 N N . ASN A 1 178 ? 56.495 7.378 -91.595 1.00 71.56 178 ASN A N 1
ATOM 1413 C CA . ASN A 1 178 ? 57.955 7.197 -91.707 1.00 71.56 178 ASN A CA 1
ATOM 1414 C C . ASN A 1 178 ? 58.392 5.892 -92.410 1.00 71.56 178 ASN A C 1
ATOM 1416 O O . ASN A 1 178 ? 59.538 5.454 -92.256 1.00 71.56 178 ASN A O 1
ATOM 1420 N N . ARG A 1 179 ? 57.497 5.224 -93.144 1.00 56.28 179 ARG A N 1
ATOM 1421 C CA . ARG A 1 179 ? 57.833 4.016 -93.913 1.00 56.28 179 ARG A CA 1
ATOM 1422 C C . ARG A 1 179 ? 58.315 4.443 -95.316 1.00 56.28 179 ARG A C 1
ATOM 1424 O O . ARG A 1 179 ? 57.523 5.074 -96.008 1.00 56.28 179 ARG A O 1
ATOM 1431 N N . PRO A 1 180 ? 59.578 4.165 -95.706 1.00 57.22 180 PRO A N 1
ATOM 1432 C CA . PRO A 1 180 ? 60.146 4.604 -96.986 1.00 57.22 180 PRO A CA 1
ATOM 1433 C C . PRO A 1 180 ? 59.467 3.963 -98.199 1.00 57.22 180 PRO A C 1
ATOM 1435 O O . PRO A 1 180 ? 58.952 2.826 -98.059 1.00 57.22 180 PRO A O 1
#

pLDDT: mean 85.72, std 9.58, range [56.28, 97.06]

Secondary structure (DSSP, 8-state):
-BHHHHHHHHTB-HHHHHHIIIIIS----TTGGGPBPPHHHHHHHHT-S--BBTTSPBPPP---HHHHHHHHHHHHHHHHHHHHHHHHHHHHHHHHHHHHHHHHHHHHHHHHHHHHHHHHHHHHHHHHHHHHHHHHHHHHHHHHHHHHHHHHHHHHHHHHHHHHHHHHHHHHHHHHHT--

Foldseek 3Di:
DFQLVLCVVQQWDQVQLQCCLCPVVVHDQPPRRRRDDDPVSSLVSLQDWPIAGPVRHTRDRPDDVVVVVVVVVVVVVVVVVVVVVVVVVVVVVVVVVVVVVVVVVVVVVVVVVVVVVVVVVVVVVVVVVVVVVVVVVVVVVVVVVVVVVVVVVVVVVVVVVVVVVVVVVVVVVVVVVPDD

Sequence (180 aa):
MKLIELAKQYDLEPDLLREVVEDDLSIPLPKGMESELKDVQVQRILACDGLETSSGAAFKPIIAKEFVEKHQRAKAAKKGAETRKRKIQEGEEAKKIVEDAKLQGERKKHEEEIARRDAERTVREAADAEKARLQAEADEIMRQELESARVNAEQDVRRREDEAKRVAAEFAAMRAENRP